Protein AF-A0A5B7EKU7-F1 (afdb_monomer)

Foldseek 3Di:
DVVVLVVPCPPDDPVVSVVVVVVCVVPVLVDQPDPPCPHDDPPDDDDDPPPDDDDDDDDDDDPPVCPVVD

Secondary structure (DSSP, 8-state):
-HHHHHHH-TT--HHHHHHHHHHHHHTGGGS-SSTT-----SS--PPP-TTS-----PPPPPPGGGGGG-

pLDDT: mean 87.7, std 7.03, range [62.47, 96.19]

Solvent-accessible surface area (backbone atoms only — not comparable to full-atom values): 4914 Å² total; per-residue (Å²): 92,73,67,58,52,58,72,71,40,85,85,51,55,75,71,52,42,55,51,47,54,52,52,49,64,76,44,44,90,79,51,65,72,51,97,80,51,78,78,85,71,85,88,69,76,87,74,75,70,90,89,60,80,89,80,89,70,82,83,76,84,75,55,78,94,55,56,86,82,105

Sequence (70 aa):
MVDLTVRSSNKLTPEQVVKLEKLLMEHEDIFSRDAQDLGCTLLVQHSNTADSPPMKQPHRRVPLAKREKM

Organism: Portunus trituberculatus (NCBI:txid210409)

Structure (mmCIF, N/CA/C/O backbone):
data_AF-A0A5B7EKU7-F1
#
_entry.id   AF-A0A5B7EKU7-F1
#
loop_
_atom_site.group_PDB
_atom_site.id
_atom_site.type_symbol
_atom_site.label_atom_id
_atom_site.label_alt_id
_atom_site.label_comp_id
_atom_site.label_asym_id
_atom_site.label_entity_id
_atom_site.label_seq_id
_atom_site.pdbx_PDB_ins_code
_atom_site.Cartn_x
_atom_site.Cartn_y
_atom_site.Cartn_z
_atom_site.occupancy
_atom_site.B_iso_or_equiv
_atom_site.auth_seq_id
_atom_site.auth_comp_id
_atom_site.auth_asym_id
_atom_site.auth_atom_id
_atom_site.pdbx_PDB_model_num
ATOM 1 N N . MET A 1 1 ? -7.527 2.223 7.553 1.00 75.38 1 MET A N 1
ATOM 2 C CA . MET A 1 1 ? -7.221 1.714 8.914 1.00 75.38 1 MET A CA 1
ATOM 3 C C . MET A 1 1 ? -8.453 1.450 9.775 1.00 75.38 1 MET A C 1
ATOM 5 O O . MET A 1 1 ? -8.524 0.366 10.333 1.00 75.38 1 MET A O 1
ATOM 9 N N . VAL A 1 2 ? -9.420 2.376 9.875 1.00 81.06 2 VAL A N 1
ATOM 10 C CA . VAL A 1 2 ? -10.605 2.212 10.754 1.00 81.06 2 VAL A CA 1
ATOM 11 C C . VAL A 1 2 ? -11.431 0.955 10.435 1.00 81.06 2 VAL A C 1
ATOM 13 O O . VAL A 1 2 ? -11.895 0.276 11.341 1.00 81.06 2 VAL A O 1
ATOM 16 N N . ASP A 1 3 ? -11.574 0.583 9.160 1.00 88.25 3 ASP A N 1
ATOM 17 C CA . ASP A 1 3 ? -12.226 -0.689 8.799 1.00 88.25 3 ASP A CA 1
ATOM 18 C C . 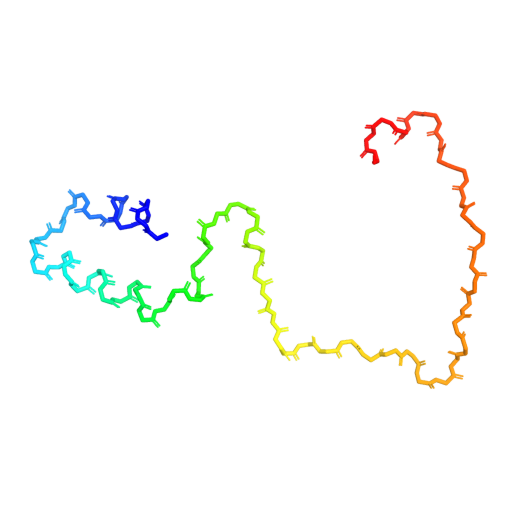ASP A 1 3 ? -11.481 -1.906 9.381 1.00 88.25 3 ASP A C 1
ATOM 20 O O . ASP A 1 3 ? -12.076 -2.799 9.986 1.00 88.25 3 ASP A O 1
ATOM 24 N N . LEU A 1 4 ? -10.151 -1.916 9.260 1.00 88.56 4 LEU A N 1
ATOM 25 C CA . LEU A 1 4 ? -9.307 -3.026 9.692 1.00 88.56 4 LEU A CA 1
ATOM 26 C C . LEU A 1 4 ? -9.306 -3.196 11.219 1.00 88.56 4 LEU A C 1
ATOM 28 O O . LEU A 1 4 ? -9.334 -4.333 11.700 1.00 88.56 4 LEU A O 1
ATOM 32 N N . THR A 1 5 ? -9.323 -2.096 11.983 1.00 89.75 5 THR A N 1
ATOM 33 C CA . THR A 1 5 ? -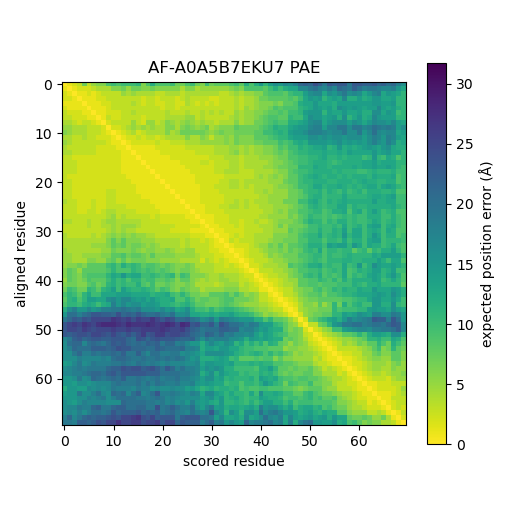9.434 -2.135 13.452 1.00 89.75 5 THR A CA 1
ATOM 34 C C . THR A 1 5 ? -10.780 -2.718 13.885 1.00 89.75 5 THR A C 1
ATOM 36 O O . THR A 1 5 ? -10.824 -3.598 14.747 1.00 89.75 5 THR A O 1
ATOM 39 N N . VAL A 1 6 ? -11.880 -2.307 13.245 1.00 90.69 6 VAL A N 1
ATOM 40 C CA . VAL A 1 6 ? -13.231 -2.817 13.535 1.00 90.69 6 VAL A CA 1
ATOM 41 C C . VAL A 1 6 ? -13.335 -4.309 13.217 1.00 90.69 6 VAL A C 1
ATOM 43 O O . VAL A 1 6 ? -13.800 -5.095 14.040 1.00 90.69 6 VAL A O 1
ATOM 46 N N . ARG A 1 7 ? -12.832 -4.746 12.058 1.00 91.19 7 ARG A N 1
ATOM 47 C CA . ARG A 1 7 ? -12.884 -6.164 11.658 1.00 91.19 7 ARG A CA 1
ATOM 48 C C . ARG A 1 7 ? -12.056 -7.071 12.571 1.00 91.19 7 ARG A C 1
ATOM 50 O O . ARG A 1 7 ? -12.435 -8.223 12.787 1.00 91.19 7 ARG A O 1
ATOM 57 N N . SER A 1 8 ? -10.964 -6.547 13.126 1.00 90.44 8 SER A N 1
ATOM 58 C CA . SER A 1 8 ? -10.001 -7.310 13.930 1.00 90.44 8 SER A CA 1
ATOM 59 C C . SER A 1 8 ? -10.275 -7.273 15.443 1.00 90.44 8 SER A C 1
ATOM 61 O O . SER A 1 8 ? -9.658 -8.035 16.184 1.00 90.44 8 SER A O 1
ATOM 63 N N . SER A 1 9 ? -11.208 -6.440 15.924 1.00 92.44 9 SER A N 1
ATOM 64 C CA . SER A 1 9 ? -11.458 -6.219 17.363 1.00 92.44 9 SER A CA 1
ATOM 65 C C . SER A 1 9 ? -12.596 -7.044 17.981 1.00 92.44 9 SER A C 1
ATOM 67 O O . SER A 1 9 ? -12.745 -7.049 19.199 1.00 92.44 9 SER A O 1
ATOM 69 N N . ASN A 1 10 ? -13.343 -7.823 17.189 1.00 89.38 10 ASN A N 1
ATOM 70 C CA . ASN A 1 10 ? -14.565 -8.532 17.618 1.00 89.38 10 ASN A CA 1
ATOM 71 C C . ASN A 1 10 ? -14.435 -9.474 18.839 1.00 89.38 10 ASN A C 1
ATOM 73 O O . ASN A 1 10 ? -15.449 -9.867 19.411 1.00 89.38 10 ASN A O 1
ATOM 77 N N . LYS A 1 11 ? -13.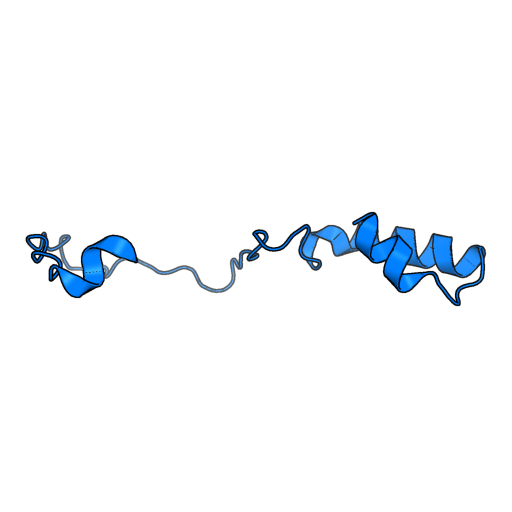222 -9.897 19.220 1.00 92.94 11 LYS A N 1
ATOM 78 C CA . LYS A 1 11 ? -12.972 -10.817 20.352 1.00 92.94 11 LYS A CA 1
ATOM 79 C C . LYS A 1 11 ? -11.848 -10.345 21.277 1.00 92.94 11 LYS A C 1
ATOM 81 O O . LYS A 1 11 ? -11.269 -11.154 21.999 1.00 92.94 11 LYS A O 1
ATOM 86 N N . LEU A 1 12 ? -11.503 -9.063 21.212 1.00 94.38 12 LEU A N 1
ATOM 87 C CA . LEU A 1 12 ? -10.404 -8.496 21.980 1.00 94.38 12 LEU A CA 1
ATOM 88 C C . LEU A 1 12 ? -10.915 -7.838 23.259 1.00 94.38 12 LEU A C 1
ATOM 90 O O . LEU A 1 12 ? -12.000 -7.260 23.296 1.00 94.38 12 LEU A O 1
ATOM 94 N N . THR A 1 13 ? -10.107 -7.903 24.312 1.00 96.19 13 THR A N 1
ATOM 95 C CA . THR A 1 13 ? -10.322 -7.069 25.497 1.00 96.19 13 THR A CA 1
ATOM 96 C C . THR A 1 13 ? -10.011 -5.602 25.172 1.00 96.19 13 THR A C 1
ATOM 98 O O . THR A 1 13 ? -9.255 -5.333 24.234 1.00 96.19 13 THR A O 1
ATOM 101 N N . PRO A 1 14 ? -10.514 -4.629 25.955 1.00 94.25 14 PRO A N 1
ATOM 102 C CA . PRO A 1 14 ? -10.218 -3.212 25.724 1.00 94.25 14 PRO A CA 1
ATOM 103 C C . PRO A 1 14 ? -8.713 -2.913 25.652 1.00 94.25 14 PRO A C 1
ATOM 105 O O . PRO A 1 14 ? -8.257 -2.185 24.776 1.00 94.25 14 PRO A O 1
ATOM 108 N N . GLU A 1 15 ? -7.913 -3.548 26.511 1.00 96.19 15 GLU A N 1
ATOM 109 C CA . GLU A 1 15 ? -6.451 -3.408 26.502 1.00 96.19 15 GLU A CA 1
ATOM 110 C C . GLU A 1 15 ? -5.805 -3.961 25.224 1.00 96.19 15 GLU A C 1
ATOM 112 O O . GLU A 1 15 ? -4.821 -3.414 24.723 1.00 96.19 15 GLU A O 1
ATOM 117 N N . GLN A 1 16 ? -6.344 -5.055 24.686 1.00 95.75 16 GLN A N 1
ATOM 118 C CA . GLN A 1 16 ? -5.868 -5.644 23.438 1.00 95.75 16 GLN A CA 1
ATOM 119 C C . GLN A 1 16 ? -6.251 -4.792 22.228 1.00 95.75 16 GLN A C 1
ATOM 121 O O . GLN A 1 16 ? -5.454 -4.700 21.299 1.00 95.75 16 GLN A O 1
ATOM 126 N N . VAL A 1 17 ? -7.416 -4.137 22.249 1.00 94.81 17 VAL A N 1
ATOM 127 C CA . VAL A 1 17 ? -7.815 -3.182 21.203 1.00 94.81 17 VAL A CA 1
ATOM 128 C C . VAL A 1 17 ? -6.838 -2.011 21.150 1.00 94.81 17 VAL A C 1
ATOM 130 O O . VAL A 1 17 ? -6.341 -1.696 20.076 1.00 94.81 17 VAL A O 1
ATOM 133 N N . VAL A 1 18 ? -6.457 -1.443 22.298 1.00 94.69 18 VAL A N 1
ATOM 134 C CA . VAL A 1 18 ? -5.465 -0.352 22.344 1.00 94.69 18 VAL A CA 1
ATOM 135 C C . VAL A 1 18 ? -4.107 -0.801 21.790 1.00 94.69 18 VAL A C 1
ATOM 137 O O . VAL A 1 18 ? -3.459 -0.074 21.037 1.00 94.69 18 VAL A O 1
ATOM 140 N N . LYS A 1 19 ? -3.661 -2.021 22.124 1.00 95.81 19 LYS A N 1
ATOM 141 C CA . LYS A 1 19 ? -2.424 -2.587 21.557 1.00 95.81 19 LYS A CA 1
ATOM 142 C C . LYS A 1 19 ? -2.529 -2.811 20.049 1.00 95.81 19 LYS A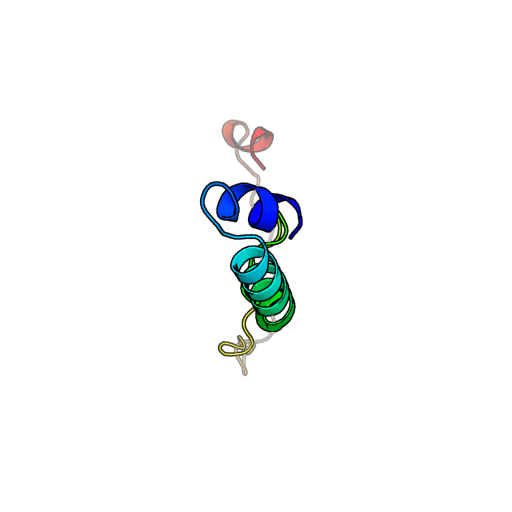 C 1
ATOM 144 O O . LYS A 1 19 ? -1.564 -2.544 19.339 1.00 95.81 19 LYS A O 1
ATOM 149 N N . LEU A 1 20 ? -3.678 -3.289 19.576 1.00 94.19 20 LEU A N 1
ATOM 150 C CA . LEU A 1 20 ? -3.950 -3.492 18.157 1.00 94.19 20 LEU A CA 1
ATOM 151 C C . LEU A 1 20 ? -3.902 -2.163 17.399 1.00 94.19 20 LEU A C 1
ATOM 153 O O . LEU A 1 20 ? -3.218 -2.080 16.388 1.00 94.19 20 LEU A O 1
ATOM 157 N N . GLU A 1 21 ? -4.584 -1.128 17.889 1.00 93.69 21 GLU A N 1
ATOM 158 C CA . GLU A 1 21 ? -4.578 0.204 17.272 1.00 93.69 21 GLU A CA 1
ATOM 159 C C . GLU A 1 21 ? -3.163 0.770 17.173 1.00 93.69 21 GLU A C 1
ATOM 161 O O . GLU A 1 21 ? -2.769 1.263 16.117 1.00 93.69 21 GLU A O 1
ATOM 166 N N . LYS A 1 22 ? -2.368 0.627 18.240 1.00 95.31 22 LYS A N 1
ATOM 167 C CA . LYS A 1 22 ? -0.972 1.069 18.245 1.00 95.31 22 LYS A CA 1
ATOM 168 C C . LYS A 1 22 ? -0.125 0.328 17.205 1.00 95.31 22 LYS A C 1
ATOM 170 O O . LYS A 1 22 ? 0.619 0.974 16.479 1.00 95.31 22 LYS A O 1
ATOM 175 N N . LEU A 1 23 ? -0.259 -0.996 17.117 1.00 94.94 23 LEU A N 1
ATOM 176 C CA . LEU A 1 23 ? 0.473 -1.824 16.149 1.00 94.94 23 LEU A CA 1
ATOM 177 C C . LEU A 1 23 ? 0.084 -1.483 14.709 1.00 94.94 23 LEU A C 1
ATOM 179 O O . LEU A 1 23 ? 0.93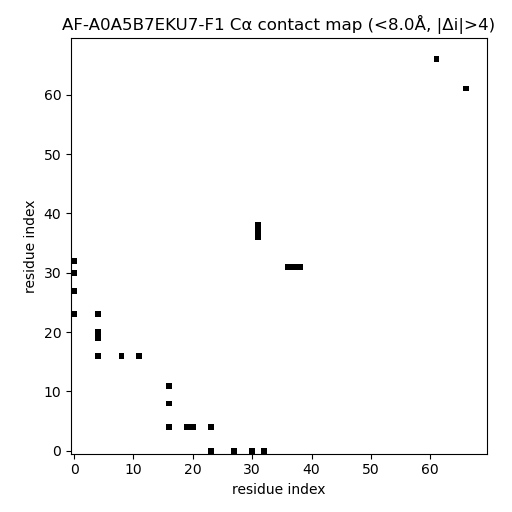5 -1.385 13.831 1.00 94.94 23 LEU A O 1
ATOM 183 N N . LEU A 1 24 ? -1.211 -1.289 14.475 1.00 93.69 24 LEU A N 1
ATOM 184 C CA . LEU A 1 24 ? -1.748 -0.920 13.175 1.00 93.69 24 LEU A CA 1
ATOM 185 C C . LEU A 1 24 ? -1.241 0.461 12.733 1.00 93.69 24 LEU A C 1
ATOM 187 O O . LEU A 1 24 ? -0.833 0.606 11.587 1.00 93.69 24 LEU A O 1
ATOM 191 N N . MET A 1 25 ? -1.186 1.440 13.636 1.00 92.44 25 MET A N 1
ATOM 192 C CA . MET A 1 25 ? -0.556 2.734 13.352 1.00 92.44 25 MET A CA 1
ATOM 193 C C . MET A 1 25 ? 0.952 2.626 13.093 1.00 92.44 25 MET A C 1
ATOM 195 O O . MET A 1 25 ? 1.465 3.297 12.205 1.00 92.44 25 MET A O 1
ATOM 199 N N . GLU A 1 26 ? 1.672 1.820 13.876 1.00 95.88 26 GLU A N 1
ATOM 200 C CA . GLU A 1 26 ? 3.128 1.657 13.750 1.00 95.88 26 GLU A CA 1
ATOM 201 C C . GLU A 1 26 ? 3.538 1.034 12.409 1.00 95.88 26 GLU A C 1
ATOM 203 O O . GLU A 1 26 ? 4.605 1.341 11.883 1.00 95.88 26 GLU A O 1
ATOM 208 N N . HIS A 1 27 ? 2.670 0.197 11.844 1.00 92.88 27 HIS A N 1
ATOM 209 C CA . HIS A 1 27 ? 2.893 -0.519 10.590 1.00 92.88 27 HIS A CA 1
ATOM 210 C C . HIS A 1 27 ? 1.868 -0.141 9.516 1.00 92.88 27 HIS A C 1
ATOM 212 O O . HIS A 1 27 ? 1.455 -0.988 8.722 1.00 92.88 27 HIS A O 1
ATOM 218 N N . GLU A 1 28 ? 1.408 1.114 9.512 1.00 90.25 28 GLU A N 1
ATOM 219 C CA . GLU A 1 28 ? 0.357 1.574 8.598 1.00 90.25 28 GLU A CA 1
ATOM 220 C C . GLU A 1 28 ? 0.727 1.340 7.124 1.00 90.25 28 GLU A C 1
ATOM 222 O O . GLU A 1 28 ? -0.131 0.984 6.324 1.00 90.25 28 GLU A O 1
ATOM 227 N N . ASP A 1 29 ? 2.005 1.488 6.781 1.00 88.56 29 ASP A N 1
ATOM 228 C CA . ASP A 1 29 ? 2.563 1.325 5.437 1.00 88.56 29 ASP A CA 1
ATOM 229 C C . ASP A 1 29 ? 2.523 -0.116 4.906 1.00 88.56 29 ASP A C 1
ATOM 231 O O . ASP A 1 29 ? 2.589 -0.333 3.697 1.00 88.56 29 ASP A O 1
ATOM 235 N N . ILE A 1 30 ? 2.390 -1.105 5.792 1.00 89.94 30 ILE A N 1
ATOM 236 C CA . ILE A 1 30 ? 2.273 -2.522 5.422 1.00 89.94 30 ILE A CA 1
ATOM 237 C C . ILE A 1 30 ? 0.842 -2.857 4.978 1.00 89.94 30 ILE A C 1
ATOM 239 O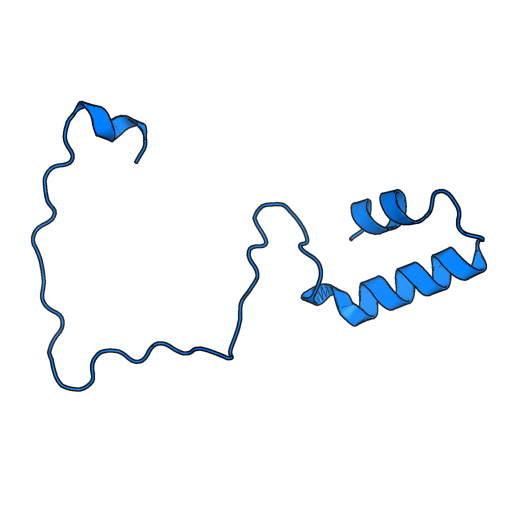 O . ILE A 1 30 ? 0.629 -3.779 4.185 1.00 89.94 30 ILE A O 1
ATOM 243 N N . PHE A 1 31 ? -0.156 -2.138 5.495 1.00 89.88 31 PHE A N 1
ATOM 244 C CA . PHE A 1 31 ? -1.562 -2.450 5.267 1.00 89.88 31 PHE A CA 1
ATOM 245 C C . PHE A 1 31 ? -2.173 -1.563 4.183 1.00 89.88 31 PHE A C 1
ATOM 247 O O . PHE A 1 31 ? -2.234 -0.346 4.318 1.00 89.88 31 PHE A O 1
ATOM 254 N N . SER A 1 32 ? -2.751 -2.209 3.169 1.00 89.62 32 SER A N 1
ATOM 255 C CA . SER A 1 32 ? -3.549 -1.555 2.126 1.00 89.62 32 SER A CA 1
ATOM 256 C C . SER A 1 32 ? -4.651 -0.687 2.740 1.00 89.62 32 SER A C 1
ATOM 258 O O . SER A 1 32 ? -5.488 -1.176 3.510 1.00 89.62 32 SER A O 1
ATOM 260 N N . ARG A 1 33 ? -4.688 0.600 2.389 1.00 87.12 33 ARG A N 1
ATOM 261 C CA . ARG A 1 33 ? -5.736 1.529 2.839 1.00 87.12 33 ARG A CA 1
ATOM 262 C C . ARG A 1 33 ? -7.086 1.238 2.191 1.00 87.12 33 ARG A C 1
ATOM 264 O O . ARG A 1 33 ? -8.113 1.346 2.862 1.00 87.12 33 ARG A O 1
ATOM 271 N N . ASP A 1 34 ? -7.067 0.858 0.920 1.00 87.94 34 ASP A N 1
ATOM 272 C CA . ASP A 1 34 ? -8.226 0.472 0.120 1.00 87.94 34 ASP A CA 1
ATOM 273 C C . ASP A 1 34 ? -7.810 -0.470 -1.028 1.00 87.94 34 ASP A C 1
ATOM 275 O O . ASP A 1 34 ? -6.678 -0.945 -1.071 1.00 87.94 34 ASP A O 1
ATOM 279 N N . ALA A 1 35 ? -8.734 -0.778 -1.944 1.00 88.62 35 ALA A N 1
ATOM 280 C CA . ALA A 1 35 ? -8.482 -1.671 -3.077 1.00 88.62 35 ALA A CA 1
ATOM 281 C C . ALA A 1 35 ? -7.570 -1.074 -4.170 1.00 88.62 35 ALA A C 1
ATOM 283 O O . ALA A 1 35 ? -7.160 -1.802 -5.073 1.00 88.62 35 ALA A O 1
ATOM 284 N N . GLN A 1 36 ? -7.300 0.233 -4.134 1.00 89.38 36 GLN A N 1
ATOM 285 C CA . GLN A 1 36 ? -6.426 0.938 -5.076 1.00 89.38 36 GLN A CA 1
ATOM 286 C C . GLN A 1 36 ? -5.015 1.152 -4.514 1.00 89.38 36 GLN A C 1
ATOM 288 O O . GLN A 1 36 ? -4.112 1.532 -5.260 1.00 89.38 36 GLN A O 1
ATOM 293 N N . ASP A 1 37 ? -4.805 0.875 -3.228 1.00 90.31 37 ASP A N 1
ATOM 294 C CA . ASP A 1 37 ? -3.499 0.912 -2.582 1.00 90.31 37 ASP A CA 1
ATOM 295 C C . ASP A 1 37 ? -2.661 -0.326 -2.949 1.00 90.31 37 ASP A C 1
ATOM 297 O O . ASP A 1 37 ? -2.594 -1.325 -2.240 1.00 90.31 37 ASP A O 1
ATOM 301 N N . LEU A 1 38 ? -2.054 -0.280 -4.135 1.00 87.12 38 LEU A N 1
ATOM 302 C CA . LEU A 1 38 ? -1.286 -1.391 -4.711 1.00 87.12 38 LEU A CA 1
ATOM 303 C C . LEU A 1 38 ? 0.110 -1.572 -4.082 1.00 87.12 38 LEU A C 1
ATOM 305 O O . LEU A 1 38 ? 0.786 -2.559 -4.379 1.00 87.12 38 LEU A O 1
ATOM 309 N N . GLY A 1 39 ? 0.543 -0.640 -3.227 1.00 86.69 39 GLY A N 1
ATOM 310 C CA . GLY A 1 39 ? 1.880 -0.615 -2.638 1.00 86.69 39 GLY A CA 1
ATOM 311 C C . GLY A 1 39 ? 2.997 -0.224 -3.618 1.00 86.69 39 GLY A C 1
ATOM 312 O O . GLY A 1 39 ? 2.833 -0.211 -4.839 1.00 86.69 39 GLY A O 1
ATOM 313 N N . CYS A 1 40 ? 4.171 0.094 -3.067 1.00 84.19 40 CYS A N 1
ATOM 314 C CA . CYS A 1 40 ? 5.382 0.443 -3.815 1.00 84.19 40 CYS A CA 1
ATOM 315 C C . CYS A 1 40 ? 6.606 -0.217 -3.167 1.00 84.19 40 CYS A C 1
ATOM 317 O O . CYS A 1 40 ? 6.704 -0.283 -1.944 1.00 84.19 40 CYS A O 1
ATOM 319 N N . THR A 1 41 ? 7.580 -0.655 -3.971 1.00 84.69 41 THR A N 1
ATOM 320 C CA . THR A 1 41 ? 8.845 -1.218 -3.465 1.00 84.69 41 THR A CA 1
ATOM 321 C C . THR A 1 41 ? 10.042 -0.485 -4.048 1.00 84.69 41 THR A C 1
ATOM 323 O O . THR A 1 41 ? 10.107 -0.286 -5.257 1.00 84.69 41 THR A O 1
ATOM 326 N N . LEU A 1 42 ? 11.030 -0.169 -3.209 1.00 86.81 42 LEU A N 1
ATOM 327 C CA . LEU A 1 42 ? 12.310 0.412 -3.641 1.00 86.81 42 LEU A CA 1
ATOM 328 C C . LEU A 1 42 ? 13.384 -0.645 -3.956 1.00 86.81 42 LEU A C 1
ATOM 330 O O . LEU A 1 42 ? 14.469 -0.300 -4.408 1.00 86.81 42 LEU A O 1
ATOM 334 N N . LEU A 1 43 ? 13.092 -1.930 -3.721 1.00 90.81 43 LEU A N 1
ATOM 335 C CA . LEU A 1 43 ? 14.038 -3.036 -3.923 1.00 90.81 43 LEU A CA 1
ATOM 336 C C . LEU A 1 43 ? 14.433 -3.233 -5.390 1.00 90.81 43 LEU A C 1
ATOM 338 O O . LEU A 1 43 ? 15.549 -3.656 -5.679 1.00 90.81 43 LEU A O 1
ATOM 342 N N . VAL A 1 44 ? 13.514 -2.952 -6.314 1.00 87.00 44 VAL A N 1
ATOM 343 C CA . VAL A 1 44 ? 13.733 -3.123 -7.749 1.00 87.00 44 VAL A CA 1
ATOM 344 C C . VAL A 1 44 ? 13.565 -1.773 -8.419 1.00 87.00 44 VAL A C 1
ATOM 346 O O . VAL A 1 44 ? 12.457 -1.253 -8.517 1.00 87.00 44 VAL A O 1
ATOM 349 N N . GLN A 1 45 ? 14.670 -1.223 -8.912 1.00 84.62 45 GLN A N 1
ATOM 350 C CA . GLN A 1 45 ? 14.661 -0.041 -9.760 1.00 84.62 45 GLN A CA 1
ATOM 351 C C . GLN A 1 45 ? 15.019 -0.464 -11.182 1.00 84.62 45 GLN A C 1
ATOM 353 O O . GLN A 1 45 ? 16.138 -0.898 -11.451 1.00 84.62 45 GLN A O 1
ATOM 358 N N . HIS A 1 46 ? 14.058 -0.363 -12.099 1.00 79.44 46 HIS A N 1
ATOM 359 C CA . HIS A 1 46 ? 14.314 -0.647 -13.506 1.00 79.44 46 HIS A CA 1
ATOM 360 C C . HIS A 1 46 ? 15.197 0.464 -14.089 1.00 79.44 46 HIS A C 1
ATOM 362 O O . HIS A 1 46 ? 14.785 1.624 -14.141 1.00 79.44 46 HIS A O 1
ATOM 368 N N . SER A 1 47 ? 16.402 0.126 -14.546 1.00 78.44 47 SER A N 1
ATOM 369 C CA . SER A 1 47 ? 17.220 1.038 -15.343 1.00 78.44 47 SER A CA 1
ATOM 370 C C . SER A 1 47 ? 16.786 0.973 -16.804 1.00 78.44 47 SER A C 1
ATOM 372 O O . SER A 1 47 ? 16.473 -0.090 -17.338 1.00 78.44 47 SER A O 1
ATOM 374 N N . ASN A 1 48 ? 16.736 2.120 -17.477 1.00 76.50 48 ASN A N 1
ATOM 375 C CA . ASN A 1 48 ? 16.546 2.123 -18.924 1.00 76.50 48 ASN A CA 1
ATOM 376 C C . ASN A 1 48 ? 17.753 1.429 -19.574 1.00 76.50 48 ASN A C 1
ATOM 378 O O . ASN A 1 48 ? 18.881 1.634 -19.128 1.00 76.50 48 ASN A O 1
ATOM 382 N N . THR A 1 49 ? 17.519 0.597 -20.594 1.00 72.69 49 THR A N 1
ATOM 383 C CA . THR A 1 49 ? 18.570 -0.106 -21.348 1.00 72.69 49 THR A CA 1
ATOM 384 C C . THR A 1 49 ? 19.657 0.891 -21.755 1.00 72.69 49 THR A C 1
ATOM 386 O O . THR A 1 49 ? 19.383 1.819 -22.511 1.00 72.69 49 THR A O 1
ATOM 389 N N . ALA A 1 50 ? 20.859 0.731 -21.193 1.00 67.56 50 ALA A N 1
ATOM 390 C CA . ALA A 1 50 ? 21.840 1.811 -21.067 1.00 67.56 50 ALA A CA 1
ATOM 391 C C . ALA A 1 50 ? 22.346 2.384 -22.405 1.00 67.56 50 ALA A C 1
ATOM 393 O O . ALA A 1 50 ? 22.705 3.557 -22.457 1.00 67.56 50 ALA A O 1
ATOM 394 N N . ASP A 1 51 ? 22.309 1.599 -23.487 1.00 74.00 51 ASP A N 1
ATOM 395 C CA . ASP A 1 51 ? 23.067 1.915 -24.706 1.00 74.00 51 ASP A CA 1
ATOM 396 C C . ASP A 1 51 ? 22.215 2.123 -25.968 1.00 74.00 51 ASP A C 1
ATOM 398 O O . ASP A 1 51 ? 22.758 2.340 -27.051 1.00 74.00 51 ASP A O 1
ATOM 402 N N . SER A 1 52 ? 20.881 2.071 -25.871 1.00 75.75 52 SER A N 1
ATOM 403 C CA . SER A 1 52 ? 20.006 2.232 -27.041 1.00 75.75 52 SER A CA 1
ATOM 404 C C . SER A 1 52 ? 19.066 3.431 -26.906 1.00 75.75 52 SER A C 1
ATOM 406 O O . SER A 1 52 ? 18.363 3.533 -25.896 1.00 75.75 52 SER A O 1
ATOM 408 N N . PRO A 1 53 ? 18.969 4.308 -27.923 1.00 78.94 53 PRO A N 1
ATOM 409 C CA . PRO A 1 53 ? 17.973 5.371 -27.925 1.00 78.94 53 PRO A CA 1
ATOM 410 C C . PRO A 1 53 ? 16.547 4.784 -27.926 1.00 78.94 53 PRO A C 1
ATOM 412 O O . PRO A 1 53 ? 16.322 3.731 -28.532 1.00 78.94 53 PRO A O 1
ATOM 415 N N . PRO A 1 54 ? 15.559 5.456 -27.299 1.00 80.62 54 PRO A N 1
ATOM 416 C CA . PRO A 1 54 ? 14.173 4.999 -27.302 1.00 80.62 54 PRO A CA 1
ATOM 417 C C . PRO A 1 54 ? 13.653 4.756 -28.724 1.00 80.62 54 PRO A C 1
ATOM 419 O O . PRO A 1 54 ? 13.657 5.651 -29.571 1.00 80.62 54 PRO A O 1
ATOM 422 N N . MET A 1 55 ? 13.165 3.544 -28.989 1.00 83.75 55 MET A N 1
ATOM 423 C CA . MET A 1 55 ? 12.593 3.195 -30.288 1.00 83.75 55 MET A CA 1
ATOM 424 C C . MET A 1 55 ? 11.108 3.558 -30.331 1.00 83.75 55 MET A C 1
ATOM 426 O O . MET A 1 55 ? 10.271 2.898 -29.716 1.00 83.75 55 MET A O 1
ATOM 430 N N . LYS A 1 56 ? 10.753 4.591 -31.103 1.00 87.19 56 LYS A N 1
ATOM 431 C CA . LYS A 1 56 ? 9.348 4.925 -31.366 1.00 87.19 56 LYS A CA 1
ATOM 432 C C . LYS A 1 56 ? 8.705 3.825 -32.212 1.00 87.19 56 LYS A C 1
ATOM 434 O O . LYS A 1 56 ? 9.092 3.623 -33.360 1.00 87.19 56 LYS A O 1
ATOM 439 N N . GLN A 1 57 ? 7.672 3.177 -31.680 1.00 88.31 57 GLN A N 1
ATOM 440 C CA . GLN A 1 57 ? 6.823 2.269 -32.451 1.00 88.31 57 GLN A CA 1
ATOM 441 C C . GLN A 1 57 ? 5.468 2.919 -32.761 1.00 88.31 57 GLN A C 1
ATOM 443 O O . GLN A 1 57 ? 4.877 3.549 -31.879 1.00 88.31 57 GLN A O 1
ATOM 448 N N . PRO A 1 58 ? 4.952 2.805 -34.001 1.00 91.81 58 PRO A N 1
ATOM 449 C CA . PRO A 1 58 ? 3.609 3.268 -34.315 1.00 91.81 58 PRO A CA 1
ATOM 450 C C . PRO A 1 58 ? 2.582 2.443 -33.532 1.00 91.81 58 PRO A C 1
ATOM 452 O O . PRO A 1 58 ? 2.679 1.217 -33.453 1.00 91.81 58 PRO A O 1
ATOM 455 N N . HIS A 1 59 ? 1.582 3.117 -32.963 1.00 89.62 59 HIS A N 1
ATOM 456 C CA . HIS A 1 59 ? 0.494 2.440 -32.266 1.00 89.62 59 HIS A CA 1
ATOM 457 C C . HIS A 1 59 ? -0.223 1.491 -33.236 1.00 89.62 59 HIS A C 1
ATOM 459 O O . HIS A 1 59 ? -0.592 1.869 -34.352 1.00 89.62 59 HIS A O 1
ATOM 465 N N . ARG A 1 60 ? -0.429 0.237 -32.828 1.00 90.25 60 ARG A N 1
ATOM 466 C CA . ARG A 1 60 ? -1.256 -0.680 -33.615 1.00 90.25 60 ARG A CA 1
ATOM 467 C C . ARG A 1 60 ? -2.724 -0.320 -33.430 1.00 90.25 60 ARG A C 1
ATOM 469 O O . ARG A 1 60 ? -3.156 0.021 -32.332 1.00 90.25 60 ARG A O 1
ATOM 476 N N . ARG A 1 61 ? -3.508 -0.429 -34.506 1.00 90.94 61 ARG A N 1
ATOM 477 C CA . ARG A 1 61 ? -4.963 -0.265 -34.418 1.00 90.94 61 ARG A CA 1
ATOM 478 C C . ARG A 1 61 ? -5.518 -1.353 -33.500 1.00 90.94 61 ARG A C 1
ATOM 480 O O . ARG A 1 61 ? -5.303 -2.538 -33.750 1.00 90.94 61 ARG A O 1
ATOM 487 N N . VAL A 1 62 ? -6.259 -0.950 -32.473 1.00 90.44 62 VAL A N 1
ATOM 488 C CA . VAL A 1 62 ? -6.970 -1.887 -31.598 1.00 90.44 62 VAL A CA 1
ATOM 489 C C . VAL A 1 62 ? -8.128 -2.512 -32.395 1.00 90.44 62 VAL A C 1
ATOM 491 O O . VAL A 1 62 ? -8.938 -1.761 -32.969 1.00 90.44 62 VAL A O 1
ATOM 494 N N . PRO A 1 63 ? -8.224 -3.856 -32.476 1.00 92.94 63 PRO A N 1
ATOM 495 C CA . PRO A 1 63 ? -9.346 -4.538 -33.120 1.00 92.94 63 PRO A CA 1
ATOM 496 C C . PRO A 1 63 ? -10.683 -4.109 -32.514 1.00 92.94 63 PRO A C 1
ATOM 498 O O . PRO A 1 63 ? -10.761 -3.914 -31.304 1.00 92.94 63 PRO A O 1
ATOM 501 N N . LEU A 1 64 ? -11.740 -4.004 -33.332 1.00 91.31 64 LEU A N 1
ATOM 502 C CA . LEU A 1 64 ? -13.052 -3.493 -32.896 1.00 91.31 64 LEU A CA 1
ATOM 503 C C . LEU A 1 64 ? -13.579 -4.216 -31.647 1.00 91.31 64 LEU A C 1
ATOM 505 O O . LEU A 1 64 ? -13.983 -3.560 -30.695 1.00 91.31 64 LEU A O 1
ATOM 509 N N . ALA A 1 65 ? -13.450 -5.544 -31.604 1.00 92.06 65 ALA A N 1
ATOM 510 C CA . ALA A 1 65 ? -13.892 -6.384 -30.488 1.00 92.06 65 ALA A CA 1
ATOM 511 C C . ALA A 1 65 ? -13.171 -6.125 -29.147 1.00 92.06 65 ALA A C 1
ATOM 513 O O . ALA A 1 65 ? -13.612 -6.617 -28.114 1.00 92.06 65 ALA A O 1
ATOM 514 N N . LYS A 1 66 ? -12.042 -5.402 -29.146 1.00 88.38 66 LYS A N 1
ATOM 515 C CA . LYS A 1 66 ? -11.250 -5.108 -27.939 1.00 88.38 66 LYS A CA 1
ATOM 516 C C . LYS A 1 66 ? -11.329 -3.646 -27.499 1.00 88.38 66 LYS A C 1
ATOM 518 O O . LYS A 1 66 ? -10.750 -3.314 -26.474 1.00 88.38 66 LYS A O 1
ATOM 523 N N . ARG A 1 67 ? -12.022 -2.782 -28.250 1.00 87.44 67 ARG A N 1
ATOM 524 C CA . ARG A 1 67 ? -12.053 -1.335 -27.976 1.00 87.44 67 ARG A CA 1
ATOM 525 C C . ARG A 1 67 ? -12.827 -0.958 -26.714 1.00 87.44 67 ARG A C 1
ATOM 527 O O . ARG A 1 67 ? -12.501 0.054 -26.124 1.00 87.44 67 ARG A O 1
ATOM 534 N N . GLU A 1 68 ? -13.817 -1.751 -26.311 1.00 85.12 68 GLU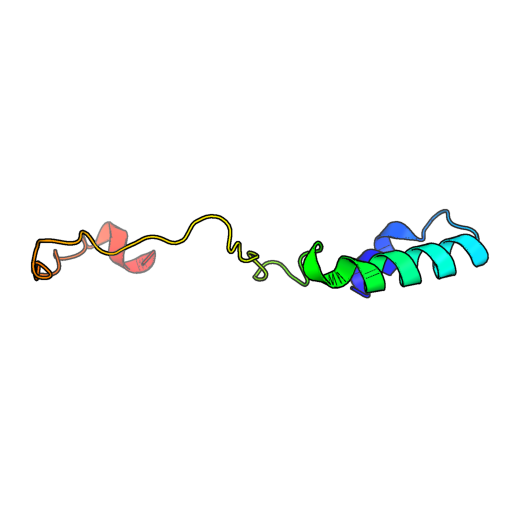 A N 1
ATOM 535 C CA . GLU A 1 68 ? -14.659 -1.462 -25.137 1.00 85.12 68 GLU A CA 1
ATOM 536 C C . GLU A 1 68 ? -13.963 -1.762 -23.796 1.00 85.12 68 GLU A C 1
ATOM 538 O O . GLU A 1 68 ? -14.324 -1.199 -22.773 1.00 85.12 68 GLU A O 1
ATOM 543 N N . LYS A 1 69 ? -12.957 -2.647 -23.792 1.00 74.56 69 LYS A N 1
ATOM 544 C CA . LYS A 1 69 ? -12.255 -3.098 -22.574 1.00 74.56 6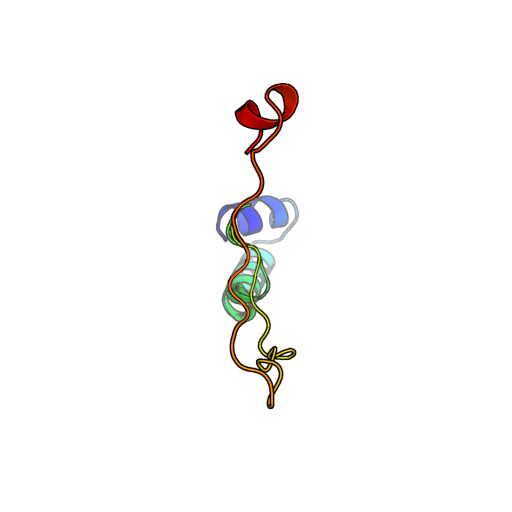9 LYS A CA 1
ATOM 545 C C . LYS A 1 69 ? -10.979 -2.311 -22.261 1.00 74.56 69 LYS A C 1
ATOM 547 O O . LYS A 1 69 ? -10.278 -2.680 -21.321 1.00 74.56 69 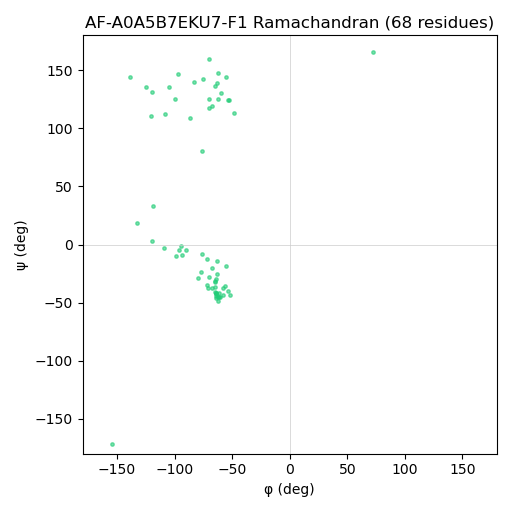LYS A O 1
ATOM 552 N N . MET A 1 70 ? -10.626 -1.349 -23.108 1.00 62.47 70 MET A N 1
ATOM 553 C CA . MET A 1 70 ? -9.347 -0.642 -23.065 1.00 62.47 70 MET A CA 1
ATOM 554 C C . MET A 1 70 ? -9.488 0.726 -22.418 1.00 62.47 70 MET A C 1
ATOM 556 O O . MET A 1 70 ? -10.569 1.332 -22.583 1.00 62.47 70 MET A O 1
#

Radius of gyration: 22.62 Å; Cα contacts (8 Å, |Δi|>4): 14; chains: 1; bounding box: 38×16×61 Å

Nearest PDB structures (foldseek):
  1jvr-assembly1_A  TM=2.079E-01  e=9.950E+00  Human T-lymphotropic virus 2

Mean predicted aligned error: 9.33 Å